Protein AF-A0A2G6SXH3-F1 (afdb_monomer_lite)

pLDDT: mean 82.87, std 14.16, range [38.75, 93.94]

Secondary structure (DSSP, 8-state):
------HHHHHHHHHHHHHHHHHHHHHHHHHHHHHHTT-HHHHHHHHHHHHHHHHHHHHHHHHHHHTT-----

Foldseek 3Di:
DDDPDPPVVVLVVLVVVLVVLVVQLVVLVVVLVVLVVVDDVSNVVSVVSSVVSVVVSVVSCVVCVVVVNNPDD

Sequence (73 aa):
MGATVNPPIAHAELIATFKRAEADAAHKFGLIKAAADKGPKAIQAASETAAKAAKRRDSYAKKLGNLGVNLKD

Radius of gyration: 16.22 Å; chains: 1; bounding box: 50×16×37 Å

Structure (mmCIF, N/CA/C/O backbone):
data_AF-A0A2G6SXH3-F1
#
_entry.id   AF-A0A2G6SXH3-F1
#
loop_
_atom_site.group_PDB
_atom_site.id
_atom_site.type_symbol
_atom_site.label_atom_id
_atom_site.label_alt_id
_atom_site.label_comp_id
_atom_site.label_asym_id
_atom_site.label_entity_id
_atom_site.label_seq_id
_atom_site.pdbx_PDB_ins_code
_atom_site.Cartn_x
_atom_site.Cartn_y
_atom_site.Cartn_z
_atom_site.occupancy
_atom_site.B_iso_or_equiv
_atom_site.auth_seq_id
_atom_site.auth_comp_id
_atom_site.auth_asym_id
_atom_site.auth_atom_id
_atom_site.pdbx_PDB_model_num
ATOM 1 N N . MET A 1 1 ? 34.913 -0.647 -12.400 1.00 38.75 1 MET A N 1
ATOM 2 C CA . MET A 1 1 ? 33.887 -1.667 -12.089 1.00 38.75 1 MET A CA 1
ATOM 3 C C . MET A 1 1 ? 32.560 -1.184 -12.660 1.00 38.75 1 MET A C 1
ATOM 5 O O . MET A 1 1 ? 31.866 -0.418 -12.009 1.00 38.75 1 MET A O 1
ATOM 9 N N . GLY A 1 2 ? 32.278 -1.515 -13.922 1.00 46.25 2 GLY A N 1
ATOM 10 C CA . GLY A 1 2 ? 31.030 -1.147 -14.594 1.00 46.25 2 GLY A CA 1
ATOM 11 C C . GLY A 1 2 ? 30.028 -2.280 -14.437 1.00 46.25 2 GLY A C 1
ATOM 12 O O . GLY A 1 2 ? 30.190 -3.318 -15.070 1.00 46.25 2 GLY A O 1
ATOM 13 N N . ALA A 1 3 ? 29.039 -2.107 -13.562 1.00 49.59 3 ALA A N 1
ATOM 14 C CA . ALA A 1 3 ? 27.916 -3.028 -13.487 1.00 49.59 3 ALA A CA 1
ATOM 15 C C . ALA A 1 3 ? 27.072 -2.845 -14.751 1.00 49.59 3 ALA A C 1
ATOM 17 O O . ALA A 1 3 ? 26.579 -1.751 -15.033 1.00 49.59 3 ALA A O 1
ATOM 18 N N . THR A 1 4 ? 26.960 -3.914 -15.528 1.00 50.06 4 THR A N 1
ATOM 19 C CA . THR A 1 4 ? 26.096 -4.008 -16.694 1.00 50.06 4 THR A CA 1
ATOM 20 C C . THR A 1 4 ? 24.661 -3.774 -16.246 1.00 50.06 4 THR A C 1
ATOM 22 O O . THR A 1 4 ? 24.032 -4.601 -15.589 1.00 50.06 4 THR A O 1
ATOM 25 N N . VAL A 1 5 ? 24.158 -2.591 -16.580 1.00 53.34 5 VAL A N 1
ATOM 26 C CA . VAL A 1 5 ? 22.741 -2.264 -16.540 1.00 53.34 5 VAL A CA 1
ATOM 27 C C . VAL A 1 5 ? 21.991 -3.370 -17.277 1.00 53.34 5 VAL A C 1
ATOM 29 O O . VAL A 1 5 ? 22.146 -3.534 -18.483 1.00 53.34 5 VAL A O 1
ATOM 32 N N . ASN A 1 6 ? 21.197 -4.156 -16.554 1.00 55.59 6 ASN A N 1
ATOM 33 C CA . ASN A 1 6 ? 20.160 -4.966 -17.172 1.00 55.59 6 ASN A CA 1
ATOM 34 C C . ASN A 1 6 ? 18.831 -4.210 -17.013 1.00 55.59 6 ASN A C 1
ATOM 36 O O . ASN A 1 6 ? 18.064 -4.511 -16.092 1.00 55.59 6 ASN A O 1
ATOM 40 N N . PRO A 1 7 ? 18.570 -3.181 -17.847 1.00 59.38 7 PRO A N 1
ATOM 41 C CA . PRO A 1 7 ? 17.386 -2.336 -17.730 1.00 59.38 7 PRO 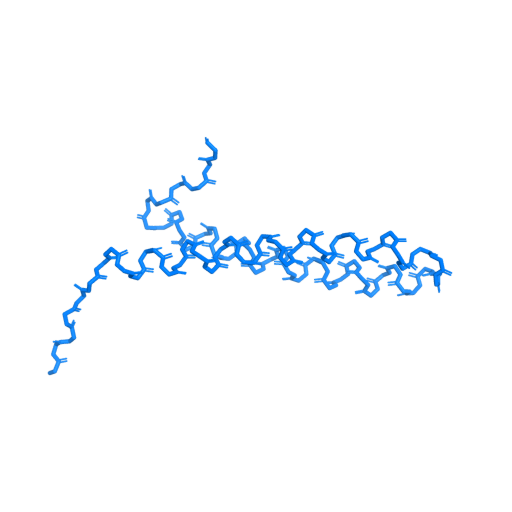A CA 1
ATOM 42 C C . PRO A 1 7 ? 16.054 -3.109 -17.645 1.00 59.38 7 PRO A C 1
ATOM 44 O O . PRO A 1 7 ? 15.222 -2.711 -16.828 1.00 59.38 7 PRO A O 1
ATOM 47 N N . PRO A 1 8 ? 15.820 -4.230 -18.368 1.00 61.66 8 PRO A N 1
ATOM 48 C CA . PRO A 1 8 ? 14.526 -4.912 -18.299 1.00 61.66 8 PRO A CA 1
ATOM 49 C C . PRO A 1 8 ? 14.240 -5.584 -16.947 1.00 61.66 8 PRO A C 1
ATOM 51 O O . PRO A 1 8 ? 13.090 -5.569 -16.511 1.00 61.66 8 PRO A O 1
ATOM 54 N N . ILE A 1 9 ? 15.249 -6.127 -16.248 1.00 65.38 9 ILE A N 1
ATOM 55 C CA . ILE A 1 9 ? 15.027 -6.762 -14.933 1.00 65.38 9 ILE A CA 1
ATOM 56 C C . ILE A 1 9 ? 14.733 -5.703 -13.870 1.00 65.38 9 ILE A C 1
ATOM 58 O O . ILE A 1 9 ? 13.761 -5.840 -13.133 1.00 65.38 9 ILE A O 1
ATOM 62 N N . ALA A 1 10 ? 15.493 -4.605 -13.845 1.00 71.00 10 ALA A N 1
ATOM 63 C CA . ALA A 1 10 ? 15.254 -3.512 -12.901 1.00 71.00 10 ALA A CA 1
ATOM 64 C C . ALA A 1 10 ? 13.860 -2.878 -13.084 1.00 71.00 10 ALA A C 1
ATOM 66 O O . ALA A 1 10 ? 13.206 -2.504 -12.108 1.00 71.00 10 ALA A O 1
ATOM 67 N N . HIS A 1 11 ? 13.373 -2.793 -14.327 1.00 77.31 11 HIS A N 1
ATOM 68 C CA . HIS A 1 11 ? 12.013 -2.337 -14.616 1.00 77.31 11 HIS A CA 1
ATOM 69 C C . HIS A 1 11 ? 10.966 -3.348 -14.131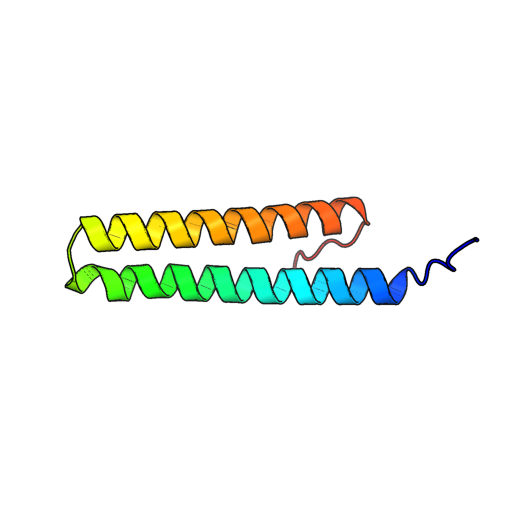 1.00 77.31 11 HIS A C 1
ATOM 71 O O . HIS A 1 11 ? 10.001 -2.953 -13.477 1.00 77.31 11 HIS A O 1
ATOM 77 N N . ALA A 1 12 ? 11.167 -4.644 -14.385 1.00 82.44 12 ALA A N 1
ATOM 78 C CA . ALA A 1 12 ? 10.268 -5.699 -13.917 1.00 82.44 12 ALA A CA 1
ATOM 79 C C . ALA A 1 12 ? 10.172 -5.744 -12.381 1.00 82.44 12 ALA A C 1
ATOM 81 O O . ALA A 1 12 ? 9.071 -5.840 -11.837 1.00 82.44 12 ALA A O 1
ATOM 82 N N . GLU A 1 13 ? 11.293 -5.597 -11.673 1.00 85.44 13 GLU A N 1
ATOM 83 C CA . GLU A 1 13 ? 11.321 -5.534 -10.208 1.00 85.44 13 GLU A CA 1
ATOM 84 C C . GLU A 1 13 ? 10.626 -4.281 -9.663 1.00 85.44 13 GLU A C 1
ATOM 86 O O . GLU A 1 13 ? 9.888 -4.356 -8.676 1.00 85.44 13 GLU A O 1
ATOM 91 N N . LEU A 1 14 ? 10.802 -3.127 -10.315 1.00 85.56 14 LEU A N 1
ATOM 92 C CA . LEU A 1 14 ? 10.116 -1.896 -9.928 1.00 85.56 14 LEU A CA 1
ATOM 93 C C . LEU A 1 14 ? 8.599 -2.004 -10.139 1.00 85.56 14 LEU A C 1
ATOM 95 O O . LEU A 1 14 ? 7.834 -1.576 -9.274 1.00 85.56 14 LEU A O 1
ATOM 99 N N . ILE A 1 15 ? 8.158 -2.621 -11.239 1.00 87.38 15 ILE A N 1
ATOM 100 C CA . ILE A 1 15 ? 6.741 -2.905 -11.509 1.00 87.38 15 ILE A CA 1
ATOM 101 C C . ILE A 1 15 ? 6.184 -3.880 -10.465 1.00 87.38 15 ILE A C 1
ATOM 103 O O . ILE A 1 15 ? 5.115 -3.638 -9.905 1.00 87.38 15 ILE A O 1
ATOM 107 N N . ALA A 1 16 ? 6.904 -4.961 -10.154 1.00 89.69 16 ALA A N 1
ATOM 108 C CA . ALA A 1 16 ? 6.498 -5.915 -9.123 1.00 89.69 16 ALA A CA 1
ATOM 109 C C . ALA A 1 16 ? 6.390 -5.243 -7.742 1.00 89.69 16 ALA A C 1
ATOM 111 O O . ALA A 1 16 ? 5.425 -5.461 -7.007 1.00 89.69 16 ALA A O 1
ATOM 112 N N . THR A 1 17 ? 7.339 -4.363 -7.417 1.00 90.19 17 THR A N 1
ATOM 113 C CA . THR A 1 17 ? 7.329 -3.567 -6.184 1.00 90.19 17 THR A CA 1
ATOM 114 C C . THR A 1 17 ? 6.139 -2.611 -6.142 1.00 90.19 17 THR A C 1
ATOM 116 O O . THR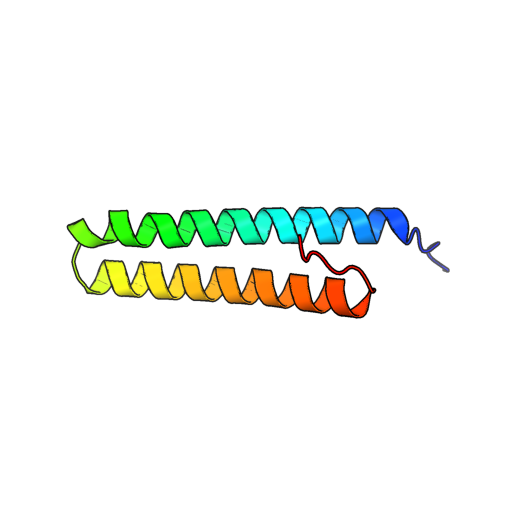 A 1 17 ? 5.473 -2.514 -5.110 1.00 90.19 17 THR A O 1
ATOM 119 N N . PHE A 1 18 ? 5.825 -1.944 -7.257 1.00 89.75 18 PHE A N 1
ATOM 120 C CA . PHE A 1 18 ? 4.642 -1.095 -7.372 1.00 89.75 18 PHE A CA 1
ATOM 121 C C . PHE A 1 18 ? 3.353 -1.888 -7.132 1.00 89.75 18 PHE A C 1
ATOM 123 O O . PHE A 1 18 ? 2.563 -1.493 -6.279 1.00 89.75 18 PHE A O 1
ATOM 130 N N . LYS A 1 19 ? 3.175 -3.041 -7.790 1.00 90.38 19 LYS A N 1
ATOM 131 C CA . LYS A 1 19 ? 1.996 -3.906 -7.602 1.00 90.38 19 LYS A CA 1
ATOM 132 C C . LYS A 1 19 ? 1.849 -4.370 -6.153 1.00 90.38 19 LYS A C 1
ATOM 134 O O . LYS A 1 19 ? 0.752 -4.368 -5.603 1.00 90.38 19 LYS A O 1
ATOM 139 N N . ARG A 1 20 ? 2.961 -4.711 -5.492 1.00 90.56 20 ARG A N 1
ATOM 140 C CA . ARG A 1 20 ? 2.959 -5.060 -4.064 1.00 90.56 20 ARG A CA 1
ATOM 141 C C . ARG A 1 20 ? 2.557 -3.875 -3.185 1.00 90.56 20 ARG A C 1
ATOM 143 O O . ARG A 1 20 ? 1.807 -4.063 -2.233 1.00 90.56 20 ARG A O 1
ATOM 150 N N . ALA A 1 21 ? 3.043 -2.673 -3.491 1.00 90.81 21 ALA A N 1
ATOM 151 C CA . ALA A 1 21 ? 2.666 -1.455 -2.776 1.00 90.81 21 ALA A CA 1
ATOM 152 C C . ALA A 1 21 ? 1.190 -1.084 -2.999 1.00 90.81 21 ALA A C 1
ATOM 154 O O . ALA A 1 21 ? 0.536 -0.599 -2.079 1.00 90.81 21 ALA A O 1
ATOM 155 N N . GLU A 1 22 ? 0.653 -1.338 -4.191 1.00 90.75 22 GLU A N 1
ATOM 156 C CA . GLU A 1 22 ? -0.763 -1.150 -4.501 1.00 90.75 22 GLU A CA 1
ATOM 157 C C . GLU A 1 22 ? -1.647 -2.122 -3.710 1.00 90.75 22 GLU A C 1
ATOM 159 O O . GLU A 1 22 ? -2.583 -1.685 -3.039 1.00 90.75 22 GLU A O 1
ATOM 164 N N . ALA A 1 23 ? -1.293 -3.410 -3.690 1.00 92.88 23 ALA A N 1
ATOM 165 C CA . ALA A 1 23 ? -1.983 -4.416 -2.886 1.00 92.88 23 ALA A CA 1
ATOM 166 C C . ALA A 1 23 ? -1.910 -4.105 -1.379 1.00 92.88 23 ALA A C 1
ATOM 168 O O . ALA A 1 23 ? -2.906 -4.226 -0.670 1.00 92.88 23 ALA A O 1
ATOM 169 N N . ASP A 1 24 ? -0.752 -3.654 -0.885 1.00 89.94 24 ASP A N 1
ATOM 170 C CA . ASP A 1 24 ? -0.573 -3.212 0.504 1.00 89.94 24 ASP A CA 1
ATOM 171 C C . ASP A 1 24 ? -1.462 -2.007 0.841 1.00 89.94 24 ASP A C 1
ATOM 173 O O . ASP A 1 24 ? -2.113 -1.994 1.888 1.00 89.94 24 ASP A O 1
ATOM 177 N N . ALA A 1 25 ? -1.535 -1.013 -0.050 1.00 91.06 25 ALA A N 1
ATOM 178 C CA . ALA A 1 25 ? -2.421 0.129 0.123 1.00 91.06 25 ALA A CA 1
ATOM 179 C C . ALA A 1 25 ? -3.889 -0.319 0.158 1.00 91.06 25 ALA A C 1
ATOM 181 O O . ALA A 1 25 ? -4.594 0.019 1.109 1.00 91.06 25 ALA A O 1
ATOM 182 N N . ALA A 1 26 ? -4.335 -1.126 -0.808 1.00 90.81 26 ALA A N 1
ATOM 183 C CA . ALA A 1 26 ? -5.699 -1.654 -0.860 1.00 90.81 26 ALA A CA 1
ATOM 184 C C . ALA A 1 26 ? -6.058 -2.453 0.404 1.00 90.81 26 ALA A C 1
ATOM 186 O O . ALA A 1 26 ? -7.118 -2.241 0.996 1.00 90.81 26 ALA A O 1
ATOM 187 N N . HIS A 1 27 ? -5.146 -3.306 0.876 1.00 91.69 27 HIS A N 1
ATOM 188 C CA . HIS A 1 27 ? -5.332 -4.073 2.103 1.00 91.69 27 HIS 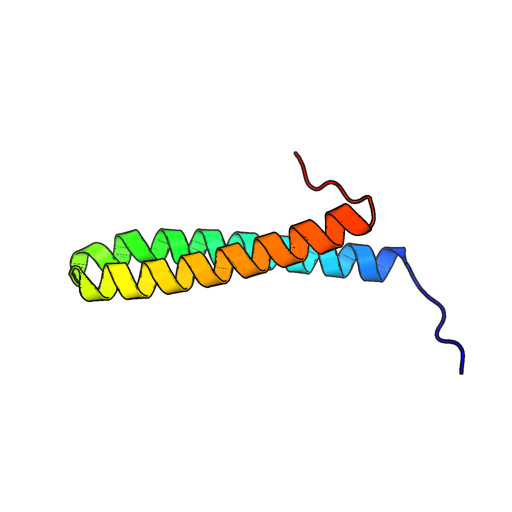A CA 1
ATOM 189 C C . HIS A 1 27 ? -5.473 -3.157 3.327 1.00 91.69 27 HIS A C 1
ATOM 191 O O . HIS A 1 27 ? -6.408 -3.311 4.111 1.00 91.69 27 HIS A O 1
ATOM 197 N N . LYS A 1 28 ? -4.608 -2.145 3.467 1.00 92.06 28 LYS A N 1
ATOM 198 C CA . LYS A 1 28 ? -4.671 -1.176 4.574 1.00 92.06 28 LYS A CA 1
ATOM 199 C C . LYS A 1 28 ? -5.912 -0.294 4.527 1.00 92.06 28 LYS A C 1
ATOM 201 O O . LYS A 1 28 ? -6.461 0.009 5.581 1.00 92.06 28 LYS A O 1
ATOM 206 N N . PHE A 1 29 ? -6.390 0.073 3.340 1.00 89.62 29 PHE A N 1
ATOM 207 C CA . PHE A 1 29 ? -7.690 0.727 3.188 1.00 89.62 29 PHE A CA 1
ATOM 208 C C . PHE A 1 29 ? -8.833 -0.185 3.647 1.00 89.62 29 PHE A C 1
ATOM 210 O O . PHE A 1 29 ? -9.738 0.273 4.342 1.00 89.62 29 PHE A O 1
ATOM 217 N N . GLY A 1 30 ? -8.766 -1.484 3.343 1.00 90.12 30 GLY A N 1
ATOM 218 C CA . GLY A 1 30 ? -9.703 -2.481 3.867 1.00 90.12 30 GLY A CA 1
ATOM 219 C C . GLY A 1 30 ? -9.705 -2.559 5.399 1.00 90.12 30 GLY A C 1
ATOM 220 O O . GLY A 1 30 ? -10.772 -2.639 6.007 1.00 90.12 30 GLY A O 1
ATOM 221 N N . LEU A 1 31 ? -8.534 -2.435 6.036 1.00 91.12 31 LEU A N 1
ATOM 222 C CA . LEU A 1 31 ? -8.410 -2.422 7.500 1.00 91.12 31 LEU A CA 1
ATOM 223 C C . LEU A 1 31 ? -9.095 -1.221 8.163 1.00 91.12 31 LEU A C 1
ATOM 225 O O . LEU A 1 31 ? -9.448 -1.318 9.334 1.00 91.12 31 LEU A O 1
ATOM 229 N N . ILE A 1 32 ? -9.335 -0.116 7.448 1.00 91.12 32 ILE A N 1
ATOM 230 C CA . ILE A 1 32 ? -10.085 1.029 7.990 1.00 91.12 32 ILE A CA 1
ATOM 231 C C . ILE A 1 32 ? -11.514 0.608 8.340 1.00 91.12 32 ILE A C 1
ATOM 233 O O . ILE A 1 32 ? -12.014 0.979 9.399 1.00 91.12 32 ILE A O 1
ATOM 237 N N . LYS A 1 33 ? -12.152 -0.215 7.493 1.00 89.44 33 LYS A N 1
ATOM 238 C CA . LYS A 1 33 ? -13.492 -0.750 7.776 1.00 89.44 33 LYS A CA 1
ATOM 239 C C . LYS A 1 33 ? -13.475 -1.642 9.014 1.00 89.44 33 LYS A C 1
ATOM 241 O O . LYS A 1 33 ? -14.302 -1.456 9.889 1.00 89.44 33 LYS A O 1
ATOM 246 N N . ALA A 1 34 ? -12.487 -2.528 9.135 1.00 89.94 34 ALA A N 1
ATOM 247 C CA . ALA A 1 34 ? -12.316 -3.372 10.323 1.00 89.94 34 ALA A CA 1
ATOM 248 C C . ALA A 1 34 ? -11.929 -2.582 11.592 1.00 89.94 34 ALA A C 1
ATOM 250 O O . ALA A 1 34 ? -12.106 -3.053 12.714 1.00 89.94 34 ALA A O 1
ATOM 251 N N . ALA A 1 35 ? -11.361 -1.385 11.435 1.00 91.50 35 ALA A N 1
ATOM 252 C CA . ALA A 1 35 ? -11.069 -0.483 12.540 1.00 91.50 35 ALA A CA 1
ATOM 253 C C . ALA A 1 35 ? -12.301 0.319 12.986 1.00 91.50 35 ALA A C 1
ATOM 255 O O . ALA A 1 35 ? -12.262 0.899 14.072 1.00 91.50 35 ALA A O 1
ATOM 256 N N . ALA A 1 36 ? -13.385 0.334 12.199 1.00 89.19 36 ALA A N 1
ATOM 257 C CA . ALA A 1 36 ? -14.612 1.043 12.544 1.00 89.19 36 ALA A CA 1
ATOM 258 C C . ALA A 1 36 ? -15.226 0.513 13.847 1.00 89.19 36 ALA A C 1
ATOM 260 O O . ALA A 1 36 ? -15.582 1.306 14.717 1.00 89.19 36 ALA A O 1
ATOM 261 N N . ASP A 1 37 ? -15.209 -0.807 14.043 1.00 90.19 37 ASP A N 1
ATOM 262 C CA . ASP A 1 37 ? -15.696 -1.473 15.259 1.00 90.19 37 ASP A CA 1
ATOM 263 C C . ASP A 1 37 ? -14.875 -1.140 16.520 1.00 90.19 37 ASP A C 1
ATOM 265 O O . ASP A 1 37 ? -15.315 -1.374 17.642 1.00 90.19 37 ASP A O 1
ATOM 269 N N . LYS A 1 38 ? -13.670 -0.577 16.358 1.00 90.56 38 LYS A N 1
ATOM 270 C CA . LYS A 1 38 ? -12.757 -0.213 17.456 1.00 90.56 38 LYS A CA 1
ATOM 271 C C . LYS A 1 38 ? -12.828 1.272 17.831 1.00 90.56 38 LYS A C 1
ATOM 273 O O . LYS A 1 38 ? -12.163 1.700 18.775 1.00 90.56 38 LYS A O 1
ATOM 278 N N . GLY A 1 39 ? -13.613 2.063 17.100 1.00 92.00 39 GLY A N 1
ATOM 279 C CA . GLY A 1 39 ? -13.831 3.482 17.360 1.00 92.00 39 GLY A CA 1
ATOM 280 C C . GLY A 1 39 ? -12.877 4.440 16.626 1.00 92.00 39 GLY A C 1
ATOM 281 O O . GLY A 1 39 ? -11.935 4.033 15.939 1.00 92.00 39 GLY A O 1
ATOM 282 N N . PRO A 1 40 ? -13.096 5.760 16.772 1.00 91.62 40 PRO A N 1
ATOM 283 C CA . PRO A 1 40 ? -12.529 6.786 15.890 1.00 91.62 40 PRO A CA 1
ATOM 284 C C . PRO A 1 40 ? -10.997 6.866 15.910 1.00 91.62 40 PRO A C 1
ATOM 286 O O . PRO A 1 40 ? -10.384 7.103 14.872 1.00 91.62 40 PRO A O 1
ATOM 289 N N . LYS A 1 41 ? -10.352 6.602 17.056 1.00 93.38 41 LYS A N 1
ATOM 290 C CA . LYS A 1 41 ? -8.880 6.572 17.147 1.00 93.38 41 LYS A CA 1
ATOM 291 C C . LYS A 1 41 ? -8.270 5.442 16.312 1.00 93.38 41 LYS A C 1
ATOM 293 O O . LYS A 1 41 ? -7.223 5.630 15.697 1.00 93.38 41 LYS A O 1
ATOM 298 N N . ALA A 1 42 ? -8.923 4.279 16.270 1.00 92.81 42 ALA A N 1
ATOM 299 C CA . ALA A 1 42 ? -8.465 3.150 15.469 1.00 92.81 42 ALA A CA 1
ATOM 300 C C . ALA A 1 42 ? -8.652 3.421 13.970 1.00 92.81 42 ALA A C 1
ATOM 302 O O . ALA A 1 42 ? -7.745 3.143 13.186 1.00 92.81 42 ALA A O 1
ATOM 303 N N . ILE A 1 43 ? -9.781 4.029 13.585 1.00 92.94 43 ILE A N 1
ATOM 304 C CA . ILE A 1 43 ? -10.030 4.493 12.212 1.00 92.94 43 ILE A CA 1
ATOM 305 C C . ILE A 1 43 ? -8.942 5.481 11.783 1.00 92.94 43 ILE A C 1
ATOM 307 O O . ILE A 1 43 ? -8.379 5.336 10.701 1.00 92.94 43 ILE A O 1
ATOM 311 N N . GLN A 1 44 ? -8.608 6.455 12.635 1.00 92.19 44 GLN A N 1
ATOM 312 C CA . GLN A 1 44 ? -7.566 7.438 12.348 1.00 92.19 44 GLN A CA 1
ATOM 313 C C . GLN A 1 44 ? -6.202 6.768 12.137 1.00 92.19 44 GLN A C 1
ATOM 315 O O . GLN A 1 44 ? -5.569 6.994 11.108 1.00 92.19 44 GLN A O 1
ATOM 320 N N . ALA A 1 45 ? -5.786 5.874 13.039 1.00 93.19 45 ALA A N 1
ATOM 321 C CA . ALA A 1 45 ? -4.519 5.154 12.909 1.00 93.19 45 ALA A CA 1
ATOM 322 C C . ALA A 1 45 ? -4.460 4.270 11.646 1.00 93.19 45 ALA A C 1
ATOM 324 O O . ALA A 1 45 ? -3.439 4.229 10.949 1.00 93.19 45 ALA A O 1
ATOM 325 N N . ALA A 1 46 ? -5.559 3.581 11.321 1.00 91.56 46 ALA A N 1
ATOM 326 C CA . ALA A 1 46 ? -5.675 2.781 10.104 1.00 91.56 46 ALA A CA 1
ATOM 327 C C . ALA A 1 46 ? -5.628 3.663 8.847 1.00 91.56 46 ALA A C 1
ATOM 329 O O . ALA A 1 46 ? -4.915 3.342 7.897 1.00 91.56 46 ALA A O 1
ATOM 330 N N . SER A 1 47 ? -6.312 4.809 8.870 1.00 91.88 47 SER A N 1
ATOM 331 C CA . SER A 1 47 ? -6.332 5.790 7.783 1.00 91.88 47 SER A CA 1
ATOM 332 C C . SER A 1 47 ? -4.952 6.399 7.536 1.00 91.88 47 SER A C 1
ATOM 334 O O . SER A 1 47 ? -4.479 6.411 6.402 1.00 91.88 47 SER A O 1
ATOM 336 N N . GLU A 1 48 ? -4.229 6.805 8.583 1.00 93.94 48 GLU A N 1
ATOM 337 C CA . GLU A 1 48 ? -2.851 7.295 8.455 1.00 93.94 48 GLU A CA 1
ATOM 338 C C . GLU A 1 48 ? -1.907 6.225 7.891 1.00 93.94 48 GLU A C 1
ATOM 340 O O . GLU A 1 48 ? -1.021 6.516 7.080 1.00 93.94 48 GLU A O 1
ATOM 345 N N . THR A 1 49 ? -2.110 4.967 8.284 1.00 92.88 49 THR A N 1
ATOM 346 C CA . THR A 1 49 ? -1.330 3.828 7.787 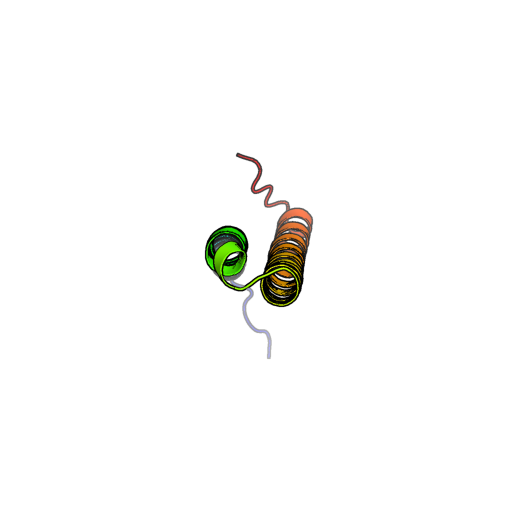1.00 92.88 49 THR A CA 1
ATOM 347 C C . THR A 1 49 ? -1.625 3.547 6.312 1.00 92.88 49 THR A C 1
ATOM 349 O O . THR A 1 49 ? -0.691 3.347 5.528 1.00 92.88 49 THR A O 1
ATOM 352 N N . ALA A 1 50 ? -2.896 3.597 5.908 1.00 90.50 50 ALA A N 1
ATOM 353 C CA . ALA A 1 50 ? -3.319 3.484 4.515 1.00 90.50 50 ALA A CA 1
ATOM 354 C C . ALA A 1 50 ? -2.790 4.652 3.668 1.00 90.50 50 ALA A C 1
ATOM 356 O O . ALA A 1 50 ? -2.230 4.432 2.597 1.00 90.50 50 ALA A O 1
ATOM 357 N N . ALA A 1 51 ? -2.845 5.883 4.181 1.00 92.50 51 ALA A N 1
ATOM 358 C CA . ALA A 1 51 ? -2.313 7.066 3.511 1.00 92.50 51 ALA A CA 1
ATOM 359 C C . ALA A 1 51 ? -0.790 6.985 3.303 1.00 92.50 51 ALA A C 1
ATOM 361 O O . ALA A 1 51 ? -0.285 7.339 2.236 1.00 92.50 51 ALA A O 1
ATOM 362 N N . LYS A 1 52 ? -0.032 6.480 4.286 1.00 92.69 52 LYS A N 1
ATOM 363 C CA . LYS A 1 52 ? 1.414 6.232 4.128 1.00 92.69 52 LYS A CA 1
ATOM 364 C C . LYS A 1 52 ? 1.700 5.164 3.069 1.00 92.69 52 LYS A C 1
ATOM 366 O O . LYS A 1 52 ? 2.658 5.313 2.311 1.00 92.69 52 LYS A O 1
ATOM 371 N N . ALA A 1 53 ? 0.890 4.108 3.000 1.00 91.19 53 ALA A N 1
ATOM 372 C CA . ALA A 1 53 ? 1.014 3.080 1.968 1.00 91.19 53 ALA A CA 1
ATOM 373 C C . ALA A 1 53 ? 0.689 3.624 0.568 1.00 91.19 53 ALA A C 1
ATOM 375 O O . ALA A 1 53 ? 1.461 3.401 -0.363 1.00 91.19 53 ALA A O 1
ATOM 376 N N . ALA A 1 54 ? -0.368 4.429 0.441 1.00 90.38 54 ALA A N 1
ATOM 377 C CA . ALA A 1 54 ? -0.708 5.121 -0.800 1.00 90.38 54 ALA A CA 1
ATOM 378 C C . ALA A 1 54 ? 0.451 6.008 -1.284 1.00 90.38 54 ALA A C 1
ATOM 380 O O . ALA A 1 54 ? 0.917 5.841 -2.406 1.00 90.38 54 ALA A O 1
ATOM 381 N N . LYS A 1 55 ? 1.043 6.830 -0.404 1.00 92.00 55 LYS A N 1
ATOM 382 C CA . LYS A 1 55 ? 2.221 7.653 -0.747 1.00 92.00 55 LYS A CA 1
ATOM 383 C C . LYS A 1 55 ? 3.416 6.828 -1.240 1.00 92.00 55 LYS A C 1
ATOM 385 O O . LYS A 1 55 ? 4.165 7.285 -2.108 1.00 92.00 55 LYS A O 1
ATOM 390 N N . ARG A 1 56 ? 3.621 5.619 -0.698 1.00 90.31 56 ARG A N 1
ATOM 391 C CA . ARG A 1 56 ? 4.658 4.692 -1.185 1.00 90.31 56 ARG A CA 1
ATOM 392 C C . ARG A 1 56 ? 4.332 4.213 -2.595 1.00 90.31 56 ARG A C 1
ATOM 394 O O . ARG A 1 56 ? 5.196 4.323 -3.460 1.00 90.31 56 ARG A O 1
ATOM 401 N N . ARG A 1 57 ? 3.095 3.765 -2.842 1.00 91.81 57 ARG A N 1
ATOM 402 C CA . ARG A 1 57 ? 2.604 3.416 -4.185 1.00 91.81 57 ARG A CA 1
ATOM 403 C C . ARG A 1 57 ? 2.824 4.571 -5.167 1.00 91.81 57 ARG A C 1
ATOM 405 O O . ARG A 1 57 ? 3.419 4.354 -6.215 1.00 91.81 57 ARG A O 1
ATOM 412 N N . ASP A 1 58 ? 2.441 5.794 -4.807 1.00 89.44 58 ASP A N 1
ATOM 413 C CA . ASP A 1 58 ? 2.585 6.976 -5.672 1.00 89.44 58 ASP A CA 1
ATOM 414 C C . ASP A 1 58 ? 4.058 7.318 -5.956 1.00 89.44 58 ASP A C 1
ATOM 416 O O . ASP A 1 58 ? 4.414 7.716 -7.064 1.00 89.44 58 ASP A O 1
ATOM 420 N N . SER A 1 59 ? 4.952 7.098 -4.989 1.00 89.94 59 SER A N 1
ATOM 421 C CA . SER A 1 59 ? 6.397 7.260 -5.198 1.00 89.94 59 SER A CA 1
ATOM 422 C C . SER A 1 59 ? 6.951 6.250 -6.206 1.00 89.94 59 SER A C 1
ATOM 424 O O . SER A 1 59 ? 7.797 6.606 -7.028 1.00 89.94 59 SER A O 1
ATOM 426 N N . TYR A 1 60 ? 6.482 4.998 -6.169 1.00 87.75 60 TYR A N 1
ATOM 427 C CA . TYR A 1 60 ? 6.842 3.993 -7.172 1.00 87.75 60 TYR A CA 1
ATOM 428 C C . TYR A 1 60 ? 6.206 4.300 -8.533 1.00 87.75 60 TYR A C 1
ATOM 430 O O . TYR A 1 60 ? 6.904 4.210 -9.538 1.00 87.75 60 TYR A O 1
ATOM 438 N N . ALA A 1 61 ? 4.950 4.758 -8.571 1.00 87.25 61 ALA A N 1
ATOM 439 C CA . ALA A 1 61 ? 4.293 5.222 -9.795 1.00 87.25 61 ALA A CA 1
ATOM 440 C C . ALA A 1 61 ? 5.086 6.348 -10.466 1.00 87.25 61 ALA A C 1
ATOM 442 O O . ALA A 1 61 ? 5.323 6.313 -11.668 1.00 87.25 61 ALA A O 1
ATOM 443 N N . LYS A 1 62 ? 5.567 7.320 -9.682 1.00 88.19 62 LYS A N 1
ATOM 444 C CA . LYS A 1 62 ? 6.405 8.413 -10.186 1.00 88.19 62 LYS A CA 1
ATOM 445 C C . LYS A 1 62 ? 7.730 7.900 -10.751 1.00 88.19 62 LYS A C 1
ATOM 447 O O . LYS A 1 62 ? 8.152 8.352 -11.809 1.00 88.19 62 LYS A O 1
ATOM 452 N N . LYS A 1 63 ? 8.377 6.941 -10.076 1.00 86.38 63 LYS A N 1
ATOM 453 C CA . LYS A 1 63 ? 9.600 6.296 -10.588 1.00 86.38 63 LYS A CA 1
ATOM 454 C C . LYS A 1 63 ? 9.344 5.574 -11.912 1.00 86.38 63 LYS A C 1
ATOM 456 O O . LYS A 1 63 ? 10.157 5.695 -12.815 1.00 86.38 63 LYS A O 1
ATOM 461 N N . LEU A 1 64 ? 8.217 4.877 -12.036 1.00 84.44 64 LEU A N 1
ATOM 462 C CA . LEU A 1 64 ? 7.815 4.197 -13.267 1.00 84.44 64 LEU A CA 1
ATOM 463 C C . LEU A 1 64 ? 7.508 5.189 -14.395 1.00 84.44 64 LEU A C 1
ATOM 465 O O . LEU A 1 64 ? 8.026 5.029 -15.496 1.00 84.44 64 LEU A O 1
ATOM 469 N N . GLY A 1 65 ? 6.777 6.267 -14.100 1.00 83.62 65 GLY A N 1
ATOM 470 C CA . GLY A 1 65 ? 6.500 7.340 -15.057 1.00 83.62 65 GLY A CA 1
ATOM 471 C C . GLY A 1 65 ? 7.772 8.019 -15.573 1.00 83.62 65 GLY A C 1
ATOM 472 O O . GLY A 1 65 ? 7.898 8.246 -16.772 1.00 83.62 65 GLY A O 1
ATOM 473 N N . ASN A 1 66 ? 8.761 8.254 -14.703 1.00 84.56 66 ASN A N 1
ATOM 474 C CA . ASN A 1 66 ? 10.072 8.779 -15.106 1.00 84.56 66 ASN A CA 1
ATOM 475 C C . ASN A 1 66 ? 10.844 7.831 -16.044 1.00 84.56 66 ASN A C 1
ATOM 477 O O . ASN A 1 66 ? 11.697 8.289 -16.797 1.00 84.56 66 ASN A O 1
ATOM 481 N N . LEU A 1 67 ? 10.560 6.526 -15.994 1.00 82.06 67 LEU A N 1
ATOM 482 C CA . LEU A 1 67 ? 11.137 5.513 -16.884 1.00 82.06 67 LEU A CA 1
ATOM 483 C C . LEU A 1 67 ? 10.313 5.317 -18.169 1.00 82.06 67 LEU A C 1
ATOM 485 O O . LEU A 1 67 ? 10.601 4.410 -18.944 1.00 82.06 67 LEU A O 1
ATOM 489 N N . GLY A 1 68 ? 9.266 6.122 -18.387 1.00 77.62 68 GLY A N 1
ATOM 490 C CA . GLY A 1 68 ? 8.327 5.951 -19.499 1.00 77.62 68 GLY A CA 1
ATOM 491 C C . GLY A 1 68 ? 7.386 4.753 -19.336 1.00 77.62 68 GLY A C 1
ATOM 492 O O . GLY A 1 68 ? 6.617 4.447 -20.244 1.00 77.62 68 GLY A O 1
ATOM 493 N N . VAL A 1 69 ? 7.413 4.080 -18.181 1.00 74.69 69 VAL A N 1
ATOM 494 C CA . VAL A 1 69 ? 6.510 2.976 -17.853 1.00 74.69 69 VAL A CA 1
ATOM 495 C C . VAL A 1 69 ? 5.232 3.572 -17.278 1.00 74.69 69 VAL A C 1
ATOM 497 O O . VAL A 1 69 ? 5.115 3.841 -16.082 1.00 74.69 69 VAL A O 1
ATOM 500 N N . ASN A 1 70 ? 4.259 3.804 -18.150 1.00 65.88 70 ASN A N 1
ATOM 501 C CA . ASN A 1 70 ? 2.942 4.258 -17.743 1.00 65.88 70 ASN A CA 1
ATOM 502 C C . ASN A 1 70 ? 2.100 3.037 -17.346 1.00 65.88 70 ASN A C 1
ATOM 504 O O . ASN A 1 70 ? 1.527 2.383 -18.206 1.00 65.88 70 ASN A O 1
ATOM 508 N N . LEU A 1 71 ? 2.018 2.730 -16.047 1.00 63.72 71 LEU A N 1
ATOM 509 C CA . LEU A 1 71 ? 1.056 1.755 -15.506 1.00 63.72 71 LEU A CA 1
ATOM 510 C C . LEU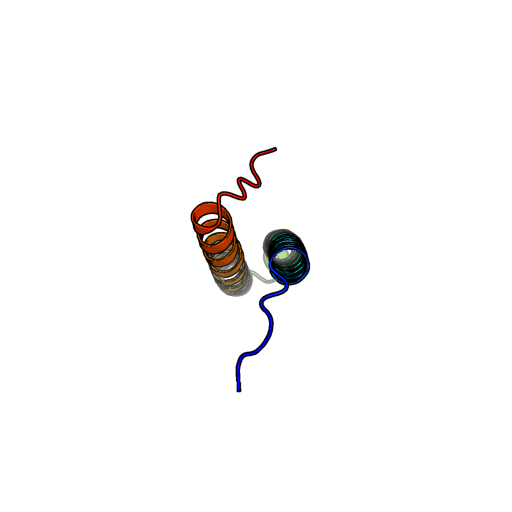 A 1 71 ? -0.351 2.372 -15.388 1.00 63.72 71 LEU A C 1
ATOM 512 O O . LEU A 1 71 ? -1.027 2.206 -14.374 1.00 63.72 71 LEU A O 1
ATOM 516 N N . LYS A 1 72 ? -0.764 3.151 -16.391 1.00 53.84 72 LYS A N 1
ATOM 517 C CA . LYS A 1 72 ? -2.191 3.338 -16.635 1.00 53.84 72 LYS A CA 1
ATOM 518 C C . LYS A 1 72 ? -2.634 2.072 -17.349 1.00 53.84 72 LYS A C 1
ATOM 520 O O . LYS A 1 72 ? -1.973 1.691 -18.310 1.00 53.84 72 LYS A O 1
ATOM 525 N N . ASP A 1 73 ? -3.653 1.445 -16.775 1.00 47.81 73 ASP A N 1
ATOM 526 C CA . ASP A 1 73 ? -4.565 0.514 -17.444 1.00 47.81 73 ASP A CA 1
ATOM 527 C C . ASP A 1 73 ? -4.549 0.640 -18.978 1.00 47.81 73 ASP A C 1
ATOM 529 O O . ASP A 1 73 ? -4.732 1.783 -19.470 1.00 47.81 73 ASP A O 1
#